Protein AF-A0A914Y6E2-F1 (afdb_monomer)

Organism: NCBI:txid310955

Sequence (137 aa):
MPICGSKFSDSCNKSNNSFYQHPQEIWYNNASLQMNDGDYKSCSPLDGEDPKCSDSFSESEFLLNFGTDRGVDTHMTYYNQKLDDYGISGCGQIPCEDVDTDCASKIKECKNSLYKPVMCKYCRKSCNLCTDRSCYN

Radius of gyration: 22.02 Å; Cα contacts (8 Å, |Δi|>4): 144; chains: 1; bounding box: 50×34×54 Å

Secondary structure (DSSP, 8-state):
---------S-S---TT-----S--EEE--SSS---TTSEEEPPTTTS--TTTGGGS-HHHHHHHHSSHHHHHHHHEETTEEHHHHHHHHTT---S-B-STTTTTTGGGGG-TTTHHHHHHHBTTTTT-TT-GGGG-

Mean predicted aligned error: 14.63 Å

Structure (mmCIF, N/CA/C/O backbone):
data_AF-A0A914Y6E2-F1
#
_entry.id   AF-A0A914Y6E2-F1
#
loop_
_atom_site.group_PDB
_atom_site.id
_atom_site.type_symbol
_atom_site.label_atom_id
_atom_site.label_alt_id
_atom_site.label_comp_id
_atom_site.label_asym_id
_atom_site.label_entity_id
_atom_site.label_seq_id
_atom_site.pdbx_PDB_ins_code
_atom_site.Cartn_x
_atom_site.Cartn_y
_atom_site.Cartn_z
_atom_site.occupancy
_atom_site.B_iso_or_equiv
_atom_site.auth_seq_id
_atom_site.auth_comp_id
_atom_site.auth_asym_id
_atom_site.auth_atom_id
_atom_site.pdbx_PDB_model_num
ATOM 1 N N . MET A 1 1 ? 11.798 -22.786 2.253 1.00 27.69 1 MET A N 1
ATOM 2 C CA . MET A 1 1 ? 12.066 -21.380 1.882 1.00 27.69 1 MET A CA 1
ATOM 3 C C . MET A 1 1 ? 13.254 -21.375 0.938 1.00 27.69 1 MET A C 1
ATOM 5 O O . MET A 1 1 ? 14.219 -22.066 1.258 1.00 27.69 1 MET A O 1
ATOM 9 N N . PRO A 1 2 ? 13.197 -20.696 -0.219 1.00 29.52 2 PRO A N 1
ATOM 10 C CA . PRO A 1 2 ? 14.383 -20.515 -1.043 1.00 29.52 2 PRO A CA 1
ATOM 11 C C . PRO A 1 2 ? 15.434 -19.771 -0.218 1.00 29.52 2 PRO A C 1
ATOM 13 O O . PRO A 1 2 ? 15.111 -18.818 0.490 1.00 29.52 2 PRO A O 1
ATOM 16 N N . ILE A 1 3 ? 16.675 -20.242 -0.262 1.00 29.95 3 ILE A N 1
ATOM 17 C CA . ILE A 1 3 ? 17.796 -19.575 0.392 1.00 29.95 3 ILE A CA 1
ATOM 18 C C . ILE A 1 3 ? 18.057 -18.295 -0.406 1.00 29.95 3 ILE A C 1
ATOM 20 O O . ILE A 1 3 ? 18.583 -18.363 -1.516 1.00 29.95 3 ILE A O 1
ATOM 24 N N . CYS A 1 4 ? 17.686 -17.137 0.144 1.00 38.44 4 CYS A N 1
ATOM 25 C CA . CYS A 1 4 ? 18.143 -15.837 -0.344 1.00 38.44 4 CYS A CA 1
ATOM 26 C C . CYS A 1 4 ? 19.635 -15.697 -0.018 1.00 38.44 4 CYS A C 1
ATOM 28 O O . CYS A 1 4 ? 20.024 -15.035 0.938 1.00 38.44 4 CYS A O 1
ATOM 30 N N . GLY A 1 5 ? 20.482 -16.386 -0.777 1.00 38.28 5 GLY A N 1
ATOM 31 C CA . GLY A 1 5 ? 21.890 -16.044 -0.843 1.00 38.28 5 GLY A CA 1
ATOM 32 C C . GLY A 1 5 ? 22.006 -14.853 -1.774 1.00 38.28 5 GLY A C 1
ATOM 33 O O . GLY A 1 5 ? 21.755 -15.007 -2.968 1.00 38.28 5 GLY A O 1
ATOM 34 N N . SER A 1 6 ? 22.387 -13.686 -1.258 1.00 43.72 6 SER A N 1
ATOM 35 C CA . SER A 1 6 ? 22.984 -12.658 -2.101 1.00 43.72 6 SER A CA 1
ATOM 36 C C . SER A 1 6 ? 24.218 -13.294 -2.731 1.00 43.72 6 SER A C 1
ATOM 38 O O . SER A 1 6 ? 25.270 -13.437 -2.106 1.00 43.72 6 SER A O 1
ATOM 40 N N . LYS A 1 7 ? 24.081 -13.793 -3.959 1.00 43.72 7 LYS A N 1
ATOM 41 C CA . LYS A 1 7 ? 25.244 -14.204 -4.726 1.00 43.72 7 LYS A CA 1
ATOM 42 C C . LYS A 1 7 ? 25.969 -12.915 -5.080 1.00 43.72 7 LYS A C 1
ATOM 44 O O . LYS A 1 7 ? 25.700 -12.303 -6.101 1.00 43.72 7 LYS A O 1
ATOM 49 N N . PHE A 1 8 ? 26.885 -12.514 -4.202 1.00 45.91 8 PHE A N 1
ATOM 50 C CA . PHE A 1 8 ? 27.907 -11.486 -4.401 1.00 45.91 8 PHE A CA 1
ATOM 51 C C . PHE A 1 8 ? 28.887 -11.865 -5.533 1.00 45.91 8 PHE A C 1
ATOM 53 O O . PHE A 1 8 ? 30.066 -11.541 -5.474 1.00 45.91 8 PHE A O 1
ATOM 60 N N . SER A 1 9 ? 28.448 -12.600 -6.556 1.00 47.59 9 SER A N 1
ATOM 61 C CA . SER A 1 9 ? 29.235 -12.830 -7.757 1.00 47.59 9 SER A CA 1
ATOM 62 C C . SER A 1 9 ? 29.018 -11.640 -8.681 1.00 47.59 9 SER A C 1
ATOM 64 O O . SER A 1 9 ? 28.163 -11.722 -9.546 1.00 47.59 9 SER A O 1
ATOM 66 N N . ASP A 1 10 ? 29.705 -10.533 -8.389 1.00 52.09 10 ASP A N 1
ATOM 67 C CA . ASP A 1 10 ? 30.257 -9.473 -9.261 1.00 52.09 10 ASP A CA 1
ATOM 68 C C . ASP A 1 10 ? 29.667 -9.167 -10.663 1.00 52.09 10 ASP A C 1
ATOM 70 O O . ASP A 1 10 ? 30.344 -8.548 -11.478 1.00 52.09 10 ASP A O 1
ATOM 74 N N . SER A 1 11 ? 28.423 -9.524 -10.976 1.00 52.19 11 SER A N 1
ATOM 75 C CA . SER A 1 11 ? 27.788 -9.231 -12.266 1.00 52.19 11 SER A CA 1
ATOM 76 C C . SER A 1 11 ? 27.056 -7.888 -12.286 1.00 52.19 11 SER A C 1
ATOM 78 O O . SER A 1 11 ? 26.691 -7.426 -13.357 1.00 52.19 11 SER A O 1
ATOM 80 N N . CYS A 1 12 ? 26.892 -7.217 -11.141 1.00 52.97 12 CYS A N 1
ATOM 81 C CA . CYS A 1 12 ? 26.363 -5.851 -11.093 1.00 52.97 12 CYS A CA 1
ATOM 82 C C . CYS A 1 12 ? 27.395 -4.862 -11.652 1.00 52.97 12 CYS A C 1
ATOM 84 O O . CYS A 1 12 ? 28.520 -4.772 -11.145 1.00 52.97 12 CYS A O 1
ATOM 86 N N . ASN A 1 13 ? 27.015 -4.095 -12.672 1.00 55.88 13 ASN A N 1
ATOM 87 C CA . ASN A 1 13 ? 27.873 -3.098 -13.300 1.00 55.88 13 ASN A CA 1
ATOM 88 C C . ASN A 1 13 ? 27.932 -1.845 -12.415 1.00 55.88 13 ASN A C 1
ATOM 90 O O . ASN A 1 13 ? 27.116 -0.934 -12.508 1.00 55.88 13 ASN A O 1
ATOM 94 N N . LYS A 1 14 ? 28.889 -1.833 -11.484 1.00 56.09 14 LYS A N 1
ATOM 95 C CA . LYS A 1 14 ? 29.086 -0.751 -10.511 1.00 56.09 14 LYS A CA 1
ATOM 96 C C . LYS A 1 14 ? 29.670 0.482 -11.211 1.00 56.09 14 LYS A C 1
ATOM 98 O O . LYS A 1 14 ? 30.877 0.715 -11.149 1.00 56.09 14 LYS A O 1
ATOM 103 N N . SER A 1 15 ? 28.849 1.292 -11.874 1.00 54.03 15 SER A N 1
ATOM 104 C CA . SER A 1 15 ? 29.296 2.615 -12.316 1.00 54.03 15 SER A CA 1
ATOM 105 C C . SER A 1 15 ? 29.527 3.517 -11.094 1.00 54.03 15 SER A C 1
ATOM 107 O O . SER A 1 15 ? 28.631 3.684 -10.270 1.00 54.03 15 SER A O 1
ATOM 109 N N . ASN A 1 16 ? 30.750 4.047 -10.971 1.00 53.88 16 ASN A N 1
ATOM 110 C CA . ASN A 1 16 ? 31.254 5.008 -9.977 1.00 53.88 16 ASN A CA 1
ATOM 111 C C . ASN A 1 16 ? 30.250 5.508 -8.914 1.00 53.88 16 ASN A C 1
ATOM 113 O O . ASN A 1 16 ? 29.577 6.514 -9.115 1.00 53.88 16 ASN A O 1
ATOM 117 N N . ASN A 1 17 ? 30.269 4.881 -7.733 1.00 56.78 17 ASN A N 1
ATOM 118 C CA . ASN A 1 17 ? 29.643 5.373 -6.496 1.00 56.78 17 ASN A CA 1
ATOM 119 C C . ASN A 1 17 ? 28.108 5.545 -6.483 1.00 56.78 17 ASN A C 1
ATOM 121 O O . ASN A 1 17 ? 27.588 6.130 -5.532 1.00 56.78 17 ASN A O 1
ATOM 125 N N . SER A 1 18 ? 27.379 5.012 -7.462 1.00 57.47 18 SER A N 1
ATOM 126 C CA . SER A 1 18 ? 25.909 5.006 -7.447 1.00 57.47 18 SER A CA 1
ATOM 127 C C . SER A 1 18 ? 25.338 3.798 -6.694 1.00 57.47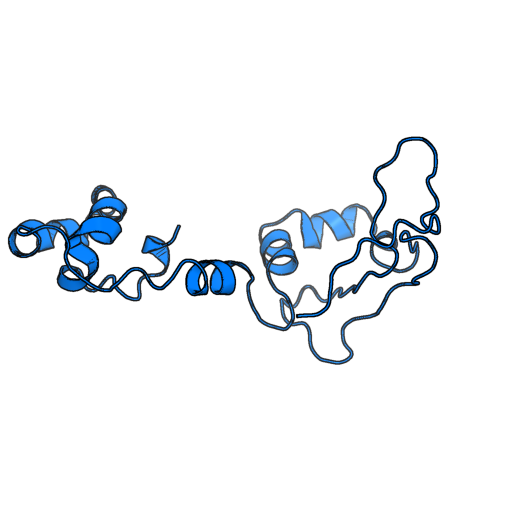 18 SER A C 1
ATOM 129 O O . SER A 1 18 ? 26.003 2.769 -6.548 1.00 57.47 18 SER A O 1
ATOM 131 N N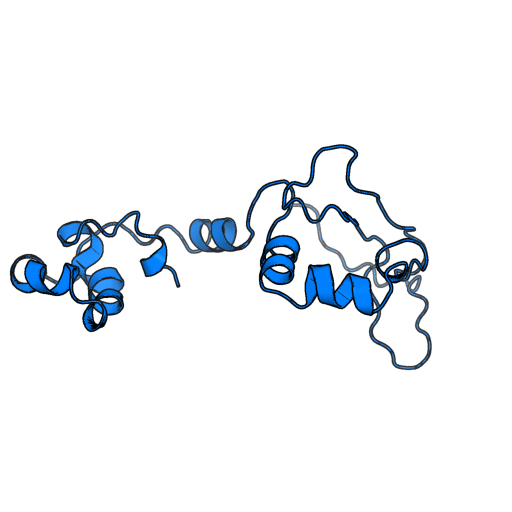 . PHE A 1 19 ? 24.099 3.928 -6.208 1.00 63.75 19 PHE A N 1
ATOM 132 C CA . PHE A 1 19 ? 23.294 2.787 -5.759 1.00 63.75 19 PHE A CA 1
ATOM 133 C C . PHE A 1 19 ? 23.053 1.838 -6.942 1.00 63.75 19 PHE A C 1
ATOM 135 O O . PHE A 1 19 ? 22.977 2.298 -8.076 1.00 63.75 19 PHE A O 1
ATOM 142 N N . TYR A 1 20 ? 22.969 0.537 -6.671 1.00 63.16 20 TYR A N 1
ATOM 143 C CA . TYR A 1 20 ? 22.799 -0.510 -7.682 1.00 63.16 20 TYR A CA 1
ATOM 144 C C . TYR A 1 20 ? 21.656 -1.436 -7.284 1.00 63.16 20 TYR A C 1
ATOM 146 O O . TYR A 1 20 ? 21.546 -1.814 -6.111 1.00 63.16 20 TYR A O 1
ATOM 154 N N . GLN A 1 21 ? 20.836 -1.811 -8.261 1.00 65.00 21 GLN A N 1
ATOM 155 C CA . GLN A 1 21 ? 19.737 -2.750 -8.067 1.00 65.00 21 GLN A CA 1
ATOM 156 C C . GLN A 1 21 ? 20.186 -4.216 -8.186 1.00 65.00 21 GLN A C 1
ATOM 158 O O . GLN A 1 21 ? 21.295 -4.548 -8.620 1.00 65.00 21 GLN A O 1
ATOM 163 N N . HIS A 1 22 ? 19.327 -5.131 -7.732 1.00 66.44 22 HIS A N 1
ATOM 164 C CA . HIS A 1 22 ? 19.565 -6.568 -7.869 1.00 66.44 22 HIS A CA 1
ATOM 165 C C . HIS A 1 22 ? 19.497 -6.983 -9.355 1.00 66.44 22 HIS A C 1
ATOM 167 O O . HIS A 1 22 ? 18.620 -6.493 -10.057 1.00 66.44 22 HIS A O 1
ATOM 173 N N . PRO A 1 23 ? 20.331 -7.936 -9.838 1.00 66.06 23 PRO A N 1
ATOM 174 C CA . PRO A 1 23 ? 20.411 -8.282 -11.260 1.00 66.06 23 PRO A CA 1
ATOM 175 C C . PRO A 1 23 ? 19.073 -8.625 -11.908 1.00 66.06 23 PRO A C 1
ATOM 177 O O . PRO A 1 23 ? 18.844 -8.278 -13.054 1.00 66.06 23 PRO A O 1
ATOM 180 N N . GLN A 1 24 ? 18.189 -9.307 -11.175 1.00 72.50 24 GLN A N 1
ATOM 181 C CA . GLN A 1 24 ? 16.848 -9.638 -11.648 1.00 72.50 24 GLN A CA 1
ATOM 182 C C . GLN A 1 24 ? 15.803 -8.735 -11.000 1.00 72.50 24 GLN A C 1
ATOM 184 O O . GLN A 1 24 ? 15.559 -8.852 -9.795 1.00 72.50 24 GLN A O 1
ATOM 189 N N . GLU A 1 25 ? 15.123 -7.957 -11.836 1.00 73.75 25 GLU A N 1
ATOM 190 C CA . GLU A 1 25 ? 13.927 -7.196 -11.485 1.00 73.75 25 GLU A CA 1
ATOM 191 C C . GLU A 1 25 ? 12.680 -7.782 -12.164 1.00 73.75 25 GLU A C 1
ATOM 193 O O . GLU A 1 25 ? 12.746 -8.322 -13.276 1.00 73.75 25 GLU A O 1
ATOM 198 N N . ILE A 1 26 ? 11.539 -7.680 -11.480 1.00 77.50 26 ILE A N 1
ATOM 199 C CA . ILE A 1 26 ? 10.212 -7.892 -12.063 1.00 77.50 26 ILE A CA 1
ATOM 200 C C . ILE A 1 26 ? 9.550 -6.527 -12.136 1.00 77.50 26 ILE A C 1
ATOM 202 O O . ILE A 1 26 ? 9.310 -5.896 -11.108 1.00 77.50 26 ILE A O 1
ATOM 206 N N . TRP A 1 27 ? 9.246 -6.089 -13.349 1.00 76.19 27 TRP A N 1
ATOM 207 C CA . TRP A 1 27 ? 8.649 -4.792 -13.594 1.00 76.19 27 TRP A CA 1
ATOM 208 C C . TRP A 1 27 ? 7.229 -4.937 -14.109 1.00 76.19 27 TRP A C 1
ATOM 210 O O . TRP A 1 27 ? 6.951 -5.725 -15.012 1.00 76.19 27 TRP A O 1
ATOM 220 N N . TYR A 1 28 ? 6.334 -4.122 -13.576 1.00 73.12 28 TYR A N 1
ATOM 221 C CA . TYR A 1 28 ? 4.962 -4.021 -14.035 1.00 73.12 28 TYR A CA 1
ATOM 222 C C . TYR A 1 28 ? 4.594 -2.541 -14.067 1.00 73.12 28 TYR A C 1
ATOM 224 O O . TYR A 1 28 ? 4.801 -1.809 -13.104 1.00 73.12 28 TYR A O 1
ATOM 232 N N . ASN A 1 29 ? 4.088 -2.079 -15.205 1.00 64.81 29 ASN A N 1
ATOM 233 C CA . ASN A 1 29 ? 3.687 -0.691 -15.397 1.00 64.81 29 ASN A CA 1
ATOM 234 C C . ASN A 1 29 ? 2.256 -0.595 -15.891 1.00 64.81 29 ASN A C 1
ATOM 236 O O . ASN A 1 29 ? 1.959 0.004 -16.924 1.00 64.81 29 ASN A O 1
ATOM 240 N N . ASN A 1 30 ? 1.350 -1.140 -15.103 1.00 60.00 30 ASN A N 1
ATOM 241 C CA . ASN A 1 30 ? -0.028 -0.752 -15.233 1.00 60.00 30 ASN A CA 1
ATOM 242 C C . ASN A 1 30 ? -0.392 -0.040 -13.942 1.00 60.00 30 ASN A C 1
ATOM 244 O O . ASN A 1 30 ? -0.349 -0.625 -12.870 1.00 60.00 30 ASN A O 1
ATOM 248 N N . ALA A 1 31 ? -0.715 1.248 -14.025 1.00 56.81 31 ALA A N 1
ATOM 249 C CA . ALA A 1 31 ? -1.191 2.002 -12.872 1.00 56.81 31 ALA A CA 1
ATOM 250 C C . ALA A 1 31 ? -2.537 1.444 -12.346 1.00 56.81 31 ALA A C 1
ATOM 252 O O . ALA A 1 31 ? -3.101 1.958 -11.375 1.00 56.81 31 ALA A O 1
ATOM 253 N N . SER A 1 32 ? -3.112 0.428 -13.003 1.00 56.53 32 SER A N 1
ATOM 254 C CA . SER A 1 32 ? -4.022 -0.509 -12.361 1.00 56.53 32 SER A CA 1
ATOM 255 C C . SER A 1 32 ? -3.252 -1.263 -11.283 1.00 56.53 32 SER A C 1
ATOM 257 O O . SER A 1 32 ? -2.344 -2.021 -11.592 1.00 56.53 32 SER A O 1
ATOM 259 N N . LEU A 1 33 ? -3.643 -1.106 -10.025 1.00 60.69 33 LEU A N 1
ATOM 260 C CA . LEU A 1 33 ? -3.086 -1.777 -8.839 1.00 60.69 33 LEU A CA 1
ATOM 261 C C . LEU A 1 33 ? -3.165 -3.328 -8.875 1.00 60.69 33 LEU A C 1
ATOM 263 O O . LEU A 1 33 ? -3.120 -3.984 -7.840 1.00 60.69 33 LEU A O 1
ATOM 267 N N . GLN A 1 34 ? -3.358 -3.914 -10.054 1.00 61.97 34 GLN A N 1
ATOM 268 C CA . GLN A 1 34 ? -3.525 -5.321 -10.338 1.00 61.97 34 GLN A CA 1
ATOM 269 C C . GLN A 1 34 ? -2.409 -5.792 -11.271 1.00 61.97 34 GLN A C 1
ATOM 271 O O . GLN A 1 34 ? -2.322 -5.368 -12.422 1.00 61.97 34 GLN A O 1
ATOM 276 N N . MET A 1 35 ? -1.561 -6.682 -10.758 1.00 65.88 35 MET A N 1
ATOM 277 C CA . MET A 1 35 ? -0.581 -7.423 -11.550 1.00 65.88 35 MET A CA 1
ATOM 278 C C . MET A 1 35 ? -1.252 -8.704 -12.046 1.00 65.88 35 MET A C 1
ATOM 280 O O . MET A 1 35 ? -1.329 -9.682 -11.297 1.00 65.88 35 MET A O 1
ATOM 284 N N . ASN A 1 36 ? -1.781 -8.701 -13.270 1.00 67.69 36 ASN A N 1
ATOM 285 C CA . ASN A 1 36 ? -2.269 -9.936 -13.885 1.00 67.69 36 ASN A CA 1
ATOM 286 C C . ASN A 1 36 ? -1.105 -10.724 -14.494 1.00 67.69 36 ASN A C 1
ATOM 288 O O . ASN A 1 36 ? -0.060 -10.166 -14.837 1.00 67.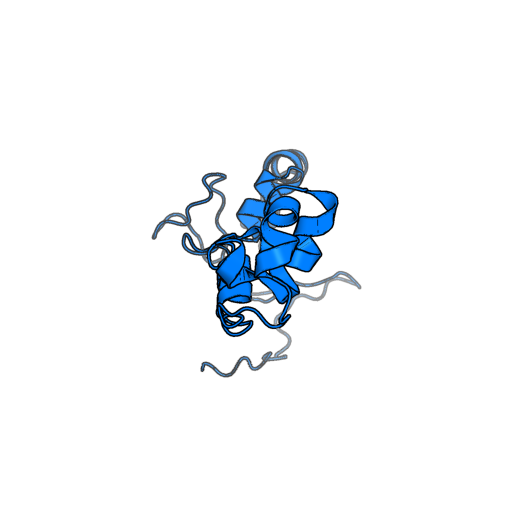69 36 ASN A O 1
ATOM 292 N N . ASP A 1 37 ? -1.297 -12.034 -14.638 1.00 60.38 37 ASP A N 1
ATOM 293 C CA . ASP A 1 37 ? -0.346 -12.881 -15.352 1.00 60.38 37 ASP A CA 1
ATOM 294 C C . ASP A 1 37 ? -0.218 -12.411 -16.811 1.00 60.38 37 ASP A C 1
ATOM 296 O O . ASP A 1 37 ? -1.222 -12.244 -17.504 1.00 60.38 37 ASP A O 1
ATOM 300 N N . GLY A 1 38 ? 1.013 -12.142 -17.252 1.00 66.81 38 GLY A N 1
ATOM 301 C CA . GLY A 1 38 ? 1.313 -11.564 -18.567 1.00 66.81 38 GLY A CA 1
ATOM 302 C C . GLY A 1 38 ? 1.403 -10.030 -18.635 1.00 66.81 38 GLY A C 1
ATOM 303 O O . GLY A 1 38 ? 1.932 -9.524 -19.622 1.00 66.81 38 GLY A O 1
ATOM 304 N N . ASP A 1 39 ? 0.977 -9.295 -17.598 1.00 74.19 39 ASP A N 1
ATOM 305 C CA . ASP A 1 39 ? 1.081 -7.819 -17.540 1.00 74.19 39 ASP A CA 1
ATOM 306 C C . ASP A 1 39 ? 2.413 -7.328 -16.934 1.00 74.19 39 ASP A C 1
ATOM 308 O O . ASP A 1 39 ? 2.705 -6.129 -16.919 1.00 74.19 39 ASP A O 1
ATOM 312 N N . TYR A 1 40 ? 3.232 -8.246 -16.420 1.00 75.81 40 TYR A N 1
ATOM 313 C CA . TYR A 1 40 ? 4.565 -7.959 -15.898 1.00 75.81 40 TYR A CA 1
ATOM 314 C C . TYR A 1 40 ? 5.646 -8.500 -16.838 1.00 75.81 40 TYR A C 1
ATOM 316 O O . TYR A 1 40 ? 5.468 -9.510 -17.520 1.00 75.81 40 TYR A O 1
ATOM 324 N N . LYS A 1 41 ? 6.803 -7.841 -16.847 1.00 78.75 41 LYS A N 1
ATOM 325 C CA . LYS A 1 41 ? 7.999 -8.285 -17.564 1.00 78.75 41 LYS A CA 1
ATOM 326 C C . LYS A 1 41 ? 9.134 -8.546 -16.586 1.00 78.75 41 LYS A C 1
ATOM 328 O O . LYS A 1 41 ? 9.363 -7.778 -15.654 1.00 78.75 41 LYS A O 1
ATOM 333 N N . SER A 1 42 ? 9.872 -9.620 -16.827 1.00 78.62 42 SER A N 1
ATOM 334 C CA . SER A 1 42 ? 11.176 -9.818 -16.200 1.00 78.62 42 SER A CA 1
ATOM 335 C C . SER A 1 42 ? 12.195 -8.955 -16.937 1.00 78.62 42 SER A C 1
ATOM 337 O O . SER A 1 42 ? 12.347 -9.100 -18.152 1.00 78.62 42 SER A O 1
ATOM 339 N N . CYS A 1 43 ? 12.866 -8.051 -16.225 1.00 79.06 43 CYS A N 1
ATOM 340 C CA . CYS A 1 43 ? 13.939 -7.242 -16.802 1.00 79.06 43 CYS A CA 1
ATOM 341 C C . CYS A 1 43 ? 15.179 -8.108 -17.083 1.00 79.06 43 CYS A C 1
ATOM 343 O O . CYS A 1 43 ? 15.288 -9.241 -16.593 1.00 79.06 43 CYS A O 1
ATOM 345 N N . SER A 1 44 ? 16.112 -7.578 -17.876 1.00 77.31 44 SER A N 1
ATOM 346 C CA . SER A 1 44 ? 17.396 -8.227 -18.155 1.00 77.31 44 SER A CA 1
ATOM 347 C C . SER A 1 44 ? 18.139 -8.595 -16.859 1.00 77.31 44 SER A C 1
ATOM 349 O O . SER A 1 44 ? 18.354 -7.716 -16.032 1.00 77.31 44 SER A O 1
ATOM 351 N N . PRO A 1 45 ? 18.593 -9.853 -16.684 1.00 73.50 45 PRO A N 1
ATOM 352 C CA . PRO A 1 45 ? 19.267 -10.304 -15.466 1.00 73.50 45 PRO A CA 1
ATOM 353 C C . PRO A 1 45 ? 20.759 -9.925 -15.393 1.00 73.50 45 PRO A C 1
ATOM 355 O O . PRO A 1 45 ? 21.473 -10.445 -14.536 1.00 73.50 45 PRO A O 1
ATOM 358 N N . LEU A 1 46 ? 21.274 -9.159 -16.363 1.00 68.44 46 LEU A N 1
ATOM 359 C CA . LEU A 1 46 ? 22.715 -9.071 -16.622 1.00 68.44 46 LEU A CA 1
ATOM 360 C C . LEU A 1 46 ? 23.464 -8.288 -15.545 1.00 68.44 46 LEU A C 1
ATOM 362 O O . LEU A 1 46 ? 24.419 -8.819 -14.981 1.00 68.44 46 LEU A O 1
ATOM 366 N N . ASP A 1 47 ? 23.035 -7.063 -15.260 1.00 67.94 47 ASP A N 1
ATOM 367 C CA . ASP A 1 47 ? 23.761 -6.141 -14.385 1.00 67.94 47 ASP A CA 1
ATOM 368 C C . ASP A 1 47 ? 22.892 -5.367 -13.388 1.00 67.94 47 ASP A C 1
ATOM 370 O O . ASP A 1 47 ? 23.444 -4.637 -12.564 1.00 67.94 47 ASP A O 1
ATOM 374 N N . GLY A 1 48 ? 21.577 -5.601 -13.387 1.00 65.75 4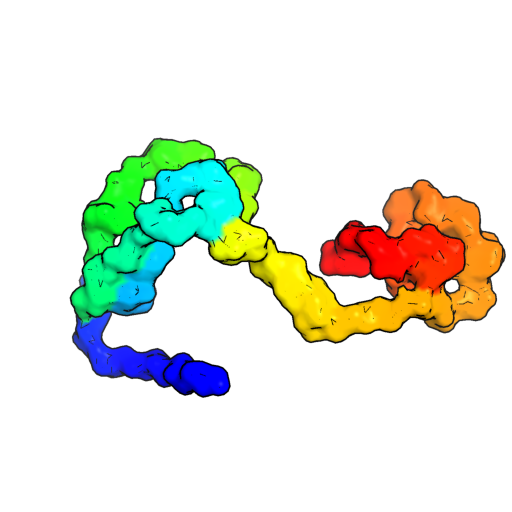8 GLY A N 1
ATOM 375 C CA . GLY A 1 48 ? 20.622 -4.985 -12.459 1.00 65.75 48 GLY A CA 1
ATOM 376 C C . GLY A 1 48 ? 20.077 -3.641 -12.920 1.00 65.75 48 GLY A C 1
ATOM 377 O O . GLY A 1 48 ? 19.094 -3.188 -12.361 1.00 65.75 48 GLY A O 1
ATOM 378 N N . GLU A 1 49 ? 20.642 -3.052 -13.971 1.00 69.94 49 GLU A N 1
ATOM 379 C CA . GLU A 1 49 ? 20.194 -1.777 -14.527 1.00 69.94 49 GLU A CA 1
ATOM 380 C C . GLU A 1 49 ? 19.742 -2.026 -15.975 1.00 69.94 49 GLU A C 1
ATOM 382 O O . GLU A 1 49 ? 20.555 -2.269 -16.868 1.00 69.94 49 GLU A O 1
ATOM 387 N N . ASP A 1 50 ? 18.429 -2.026 -16.220 1.00 71.25 50 ASP A N 1
ATOM 388 C CA . ASP A 1 50 ? 17.859 -2.244 -17.554 1.00 71.25 50 ASP A CA 1
ATOM 389 C C . ASP A 1 50 ? 17.187 -0.955 -18.064 1.00 71.25 50 ASP A C 1
ATOM 391 O O . ASP A 1 50 ? 16.033 -0.682 -17.708 1.00 71.25 50 ASP A O 1
ATOM 395 N N . PRO A 1 51 ? 17.836 -0.214 -18.992 1.00 71.12 51 PRO A N 1
ATOM 396 C CA . PRO A 1 51 ? 17.310 1.021 -19.583 1.00 71.12 51 PRO A CA 1
ATOM 397 C C . PRO A 1 51 ? 15.943 0.875 -20.265 1.00 71.12 51 PRO A C 1
ATOM 399 O O . PRO A 1 51 ? 15.291 1.863 -20.594 1.00 71.12 51 PRO A O 1
ATOM 402 N N . LYS A 1 52 ? 15.513 -0.358 -20.560 1.00 75.25 52 LYS A N 1
ATOM 403 C CA . LYS A 1 52 ? 14.223 -0.664 -21.192 1.00 75.25 52 LYS A CA 1
ATOM 404 C C . LYS A 1 52 ? 13.172 -1.117 -20.181 1.00 75.25 52 LYS A C 1
ATOM 406 O O . LYS A 1 52 ? 12.078 -1.523 -20.591 1.00 75.25 52 LYS A O 1
ATOM 411 N N . CYS A 1 53 ? 13.483 -1.092 -18.890 1.00 77.25 53 CYS A N 1
ATOM 412 C CA . CYS A 1 53 ? 12.621 -1.559 -17.816 1.00 77.25 53 CYS A CA 1
ATOM 413 C C . CYS A 1 53 ? 12.138 -0.401 -16.932 1.00 77.25 53 CYS A C 1
ATOM 415 O O . CYS A 1 53 ? 11.455 0.484 -17.451 1.00 77.25 53 CYS A O 1
ATOM 417 N N . SER A 1 54 ? 12.448 -0.406 -15.640 1.00 72.50 54 SER A N 1
ATOM 418 C CA . SER A 1 54 ? 12.172 0.674 -14.685 1.00 72.50 54 SER A CA 1
ATOM 419 C C . SER A 1 54 ? 12.723 2.027 -15.159 1.00 72.50 54 SER A C 1
ATOM 421 O O . SER A 1 54 ? 12.017 3.032 -15.101 1.00 72.50 54 SER A O 1
ATOM 423 N N . ASP A 1 55 ? 13.910 2.027 -15.764 1.00 71.62 55 ASP A N 1
ATOM 424 C CA . ASP A 1 55 ? 14.603 3.219 -16.280 1.00 71.62 55 ASP A CA 1
ATOM 425 C C . ASP A 1 55 ? 14.027 3.791 -17.582 1.00 71.62 55 ASP A C 1
ATOM 427 O O . ASP A 1 55 ? 14.407 4.876 -18.021 1.00 71.62 55 ASP A O 1
ATOM 431 N N . SER A 1 56 ? 13.108 3.071 -18.231 1.00 73.62 56 SER A N 1
ATOM 432 C CA . SER A 1 56 ? 12.480 3.547 -19.472 1.00 73.62 56 SER A CA 1
ATOM 433 C C . SER A 1 56 ? 11.483 4.688 -19.250 1.00 73.62 56 SER A C 1
ATOM 435 O O . SER A 1 56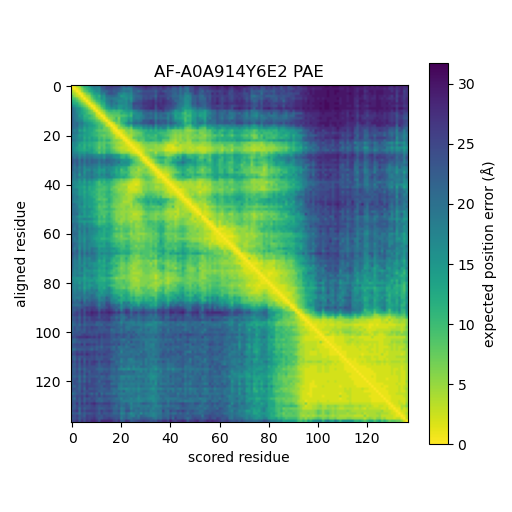 ? 11.004 5.279 -20.218 1.00 73.62 56 SER A O 1
ATOM 437 N N . PHE A 1 57 ? 11.176 4.993 -17.988 1.00 70.75 57 PHE A N 1
ATOM 438 C CA . PHE A 1 57 ? 10.220 6.013 -17.590 1.00 70.75 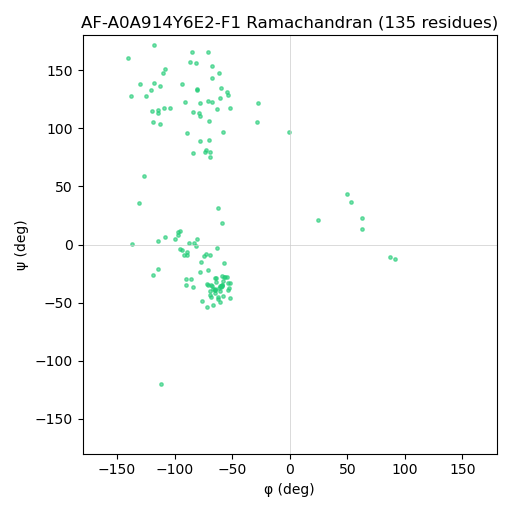57 PHE A CA 1
ATOM 439 C C . PHE A 1 57 ? 10.834 7.401 -17.649 1.00 70.75 57 PHE A C 1
ATOM 441 O O . PHE A 1 57 ? 11.912 7.653 -17.108 1.00 70.75 57 PHE A O 1
ATOM 448 N N . SER A 1 58 ? 10.105 8.343 -18.244 1.00 72.81 58 SER A N 1
ATOM 449 C CA . SER A 1 58 ? 10.460 9.744 -18.059 1.00 72.81 58 SER A CA 1
ATOM 450 C C . SER A 1 58 ? 10.213 10.157 -16.606 1.00 72.81 58 SER A C 1
ATOM 452 O O . SER A 1 58 ? 9.320 9.648 -15.927 1.00 72.81 58 SER A O 1
ATOM 454 N N . GLU A 1 59 ? 10.948 11.162 -16.138 1.00 72.88 59 GLU A N 1
ATOM 455 C CA . GLU A 1 59 ? 10.751 11.747 -14.806 1.00 72.88 59 GLU A CA 1
ATOM 456 C C . GLU A 1 59 ? 9.291 12.197 -14.577 1.00 72.88 59 GLU A C 1
ATOM 458 O O . GLU A 1 59 ? 8.744 12.064 -13.483 1.00 72.88 59 GLU A O 1
ATOM 463 N N . SER A 1 60 ? 8.609 12.652 -15.634 1.00 71.06 60 SER A N 1
ATOM 464 C CA . SER A 1 60 ? 7.191 13.020 -15.588 1.00 71.06 60 SER A CA 1
ATOM 465 C C . SER A 1 60 ? 6.252 11.823 -15.403 1.00 71.06 60 SER A C 1
ATOM 467 O O . SER A 1 60 ? 5.284 11.927 -14.650 1.00 71.06 60 SER A O 1
ATOM 469 N N . GLU A 1 61 ? 6.517 10.687 -16.051 1.00 74.00 61 GLU A N 1
ATOM 470 C CA . GLU A 1 61 ? 5.745 9.458 -15.845 1.00 74.00 61 GLU A CA 1
ATOM 471 C C . GLU A 1 61 ? 6.031 8.852 -14.471 1.00 74.00 61 GLU A C 1
ATOM 473 O O . GLU A 1 61 ? 5.115 8.328 -13.832 1.00 74.00 61 GLU A O 1
ATOM 478 N N . PHE A 1 62 ? 7.269 8.974 -13.985 1.00 72.25 62 PHE A N 1
ATOM 479 C CA . PHE A 1 62 ? 7.616 8.595 -12.625 1.00 72.25 62 PHE A CA 1
ATOM 480 C C . PHE A 1 62 ? 6.815 9.414 -11.610 1.00 72.25 62 PHE A C 1
ATOM 482 O O . PHE A 1 62 ? 6.157 8.846 -10.749 1.00 72.25 62 PHE A O 1
ATOM 489 N N . LEU A 1 63 ? 6.775 10.741 -11.733 1.00 69.88 63 LEU A N 1
ATOM 490 C CA . LEU A 1 63 ? 6.022 11.585 -10.800 1.00 69.88 63 LEU A CA 1
ATOM 491 C C . LEU A 1 63 ? 4.506 11.348 -10.861 1.00 69.88 63 LEU A C 1
ATOM 493 O O . LEU A 1 63 ? 3.851 11.333 -9.821 1.00 69.88 63 LEU A O 1
ATOM 497 N N . LEU A 1 64 ? 3.938 11.122 -12.049 1.00 70.06 64 LEU A N 1
ATOM 498 C CA . LEU A 1 64 ? 2.507 10.829 -12.200 1.00 70.06 64 LEU A CA 1
ATOM 499 C C . LEU A 1 64 ? 2.113 9.499 -11.550 1.00 70.06 64 LEU A C 1
ATO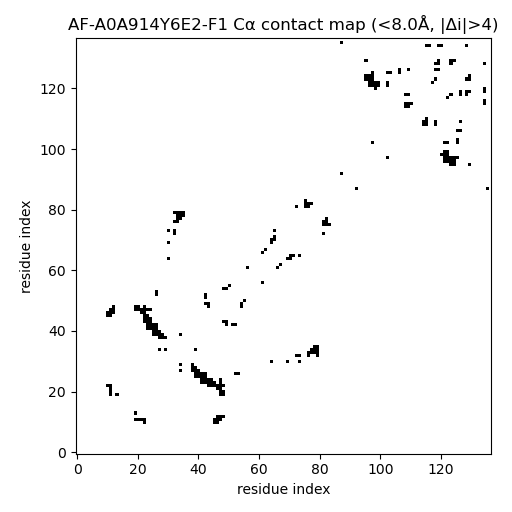M 501 O O . LEU A 1 64 ? 1.066 9.416 -10.903 1.00 70.06 64 LEU A O 1
ATOM 505 N N . ASN A 1 65 ? 2.939 8.468 -11.723 1.00 66.12 65 ASN A N 1
ATOM 506 C CA . ASN A 1 65 ? 2.621 7.125 -11.248 1.00 66.12 65 ASN A CA 1
ATOM 507 C C . ASN A 1 65 ? 3.108 6.870 -9.821 1.00 66.12 65 ASN A C 1
ATOM 509 O O . ASN A 1 65 ? 2.405 6.194 -9.082 1.00 66.12 65 ASN A O 1
ATOM 513 N N . PHE A 1 66 ? 4.252 7.436 -9.425 1.00 68.06 66 PHE A N 1
ATOM 514 C CA . PHE A 1 66 ? 4.944 7.175 -8.157 1.00 68.06 66 PHE A CA 1
ATOM 515 C C . PHE A 1 66 ? 5.00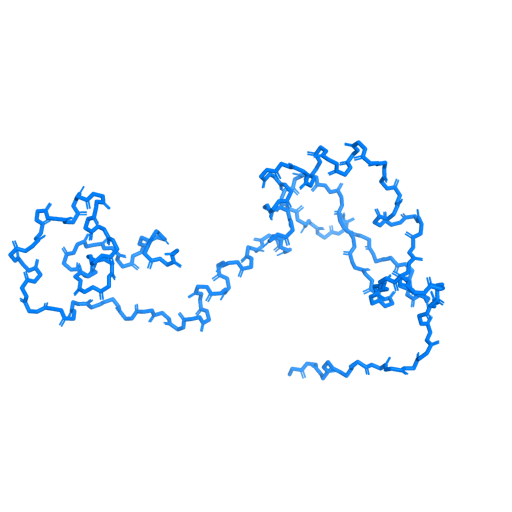4 8.370 -7.193 1.00 68.06 66 PHE A C 1
ATOM 517 O O . PHE A 1 66 ? 5.169 8.171 -5.994 1.00 68.06 66 PHE A O 1
ATOM 524 N N . GLY A 1 67 ? 4.840 9.603 -7.679 1.00 65.06 67 GLY A N 1
ATOM 525 C CA . GLY A 1 67 ? 4.883 10.826 -6.861 1.00 65.06 67 GLY A CA 1
ATOM 526 C C . GLY A 1 67 ? 3.567 11.182 -6.156 1.00 65.06 67 GLY A C 1
ATOM 527 O O . GLY A 1 67 ? 3.490 12.207 -5.484 1.00 65.06 67 GLY A O 1
ATOM 528 N N . THR A 1 68 ? 2.527 10.361 -6.317 1.00 67.81 68 THR A N 1
ATOM 529 C CA . THR A 1 68 ? 1.217 10.509 -5.661 1.00 67.81 68 THR A CA 1
ATOM 530 C C . THR A 1 68 ? 0.931 9.305 -4.761 1.00 67.81 68 THR A C 1
ATOM 532 O O . THR A 1 68 ? 1.636 8.299 -4.838 1.00 67.81 68 THR A O 1
ATOM 535 N N . ASP A 1 69 ? -0.135 9.350 -3.955 1.00 64.75 69 ASP A N 1
ATOM 536 C CA . ASP A 1 69 ? -0.558 8.218 -3.106 1.00 64.75 69 ASP A CA 1
ATOM 537 C C . ASP A 1 69 ? -0.762 6.915 -3.906 1.00 64.75 69 ASP A C 1
ATOM 539 O O . ASP A 1 69 ? -0.527 5.817 -3.401 1.00 64.75 69 ASP A O 1
ATOM 543 N N . ARG A 1 70 ? -1.107 7.031 -5.198 1.00 66.56 70 ARG A N 1
ATOM 544 C CA . ARG A 1 70 ? -1.211 5.894 -6.122 1.00 66.56 70 ARG A CA 1
ATOM 545 C C . ARG A 1 70 ? 0.118 5.151 -6.264 1.00 66.56 70 ARG A C 1
ATOM 547 O O . ARG A 1 70 ? 0.126 3.930 -6.353 1.00 66.56 70 ARG A O 1
ATOM 554 N N . GLY A 1 71 ? 1.233 5.869 -6.234 1.00 66.00 71 GLY A N 1
ATOM 555 C CA . GLY A 1 71 ? 2.583 5.321 -6.289 1.00 66.00 71 GLY A CA 1
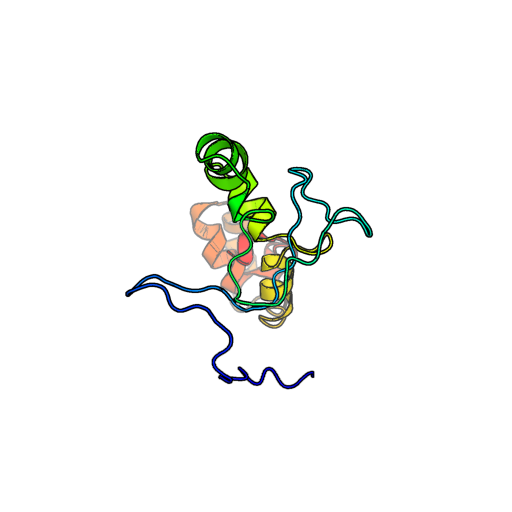ATOM 556 C C . GLY A 1 71 ? 2.930 4.424 -5.129 1.00 66.00 71 GLY A C 1
ATOM 557 O O . GLY A 1 71 ? 3.445 3.324 -5.320 1.00 66.00 71 GLY A O 1
ATOM 558 N N . VAL A 1 72 ? 2.581 4.890 -3.933 1.00 67.44 72 VAL A N 1
ATOM 559 C CA . VAL A 1 72 ? 2.728 4.130 -2.693 1.00 67.44 72 VAL A CA 1
ATOM 560 C C . VAL A 1 72 ? 1.872 2.872 -2.757 1.00 67.44 72 VAL A C 1
ATOM 562 O O . VAL A 1 72 ? 2.373 1.782 -2.494 1.00 67.44 72 VAL A O 1
ATOM 565 N N . ASP A 1 73 ? 0.612 2.995 -3.179 1.00 72.06 73 ASP A N 1
ATOM 566 C CA . ASP A 1 73 ? -0.276 1.843 -3.330 1.00 72.06 73 ASP A CA 1
ATOM 567 C C . ASP A 1 73 ? 0.265 0.827 -4.340 1.00 72.06 73 ASP A C 1
ATOM 569 O O . ASP A 1 73 ? 0.195 -0.375 -4.085 1.00 72.06 73 ASP A O 1
ATOM 573 N N . THR A 1 74 ? 0.833 1.289 -5.458 1.00 69.56 74 THR A N 1
ATOM 574 C CA . THR A 1 74 ? 1.424 0.388 -6.454 1.00 69.56 74 THR A CA 1
ATOM 575 C C . THR A 1 74 ? 2.654 -0.294 -5.853 1.00 69.56 74 THR A C 1
ATOM 577 O O . THR A 1 74 ? 2.683 -1.513 -5.764 1.00 69.56 74 THR A O 1
ATOM 580 N N . HIS A 1 75 ? 3.601 0.464 -5.289 1.00 71.19 75 HIS A N 1
ATOM 581 C CA . HIS A 1 75 ? 4.805 -0.081 -4.647 1.00 71.19 75 HIS A CA 1
ATOM 582 C C . HIS A 1 75 ? 4.508 -1.080 -3.520 1.00 71.19 75 HIS A C 1
ATOM 584 O O . HIS A 1 75 ? 5.317 -1.967 -3.265 1.00 71.19 75 HIS A O 1
ATOM 590 N N . MET A 1 76 ? 3.358 -0.955 -2.856 1.00 75.38 76 MET A N 1
ATOM 591 C CA . MET A 1 76 ? 2.948 -1.841 -1.770 1.00 75.38 76 MET A CA 1
ATOM 592 C C . MET A 1 76 ? 2.043 -2.994 -2.216 1.00 75.38 76 MET A C 1
ATOM 594 O O . MET A 1 76 ? 1.723 -3.841 -1.384 1.00 75.38 76 MET A O 1
ATOM 598 N N . THR A 1 77 ? 1.644 -3.072 -3.490 1.00 75.50 77 THR A N 1
ATOM 599 C CA . THR A 1 77 ? 0.741 -4.114 -4.001 1.00 75.50 77 THR A CA 1
ATOM 600 C C . THR A 1 77 ? 1.451 -5.013 -5.008 1.00 75.50 77 THR A C 1
ATOM 602 O O . THR A 1 77 ? 1.743 -4.598 -6.123 1.00 75.50 77 THR A O 1
ATOM 605 N N . TYR A 1 78 ? 1.660 -6.282 -4.656 1.00 74.12 78 TYR A N 1
ATOM 606 C CA . TYR A 1 78 ? 2.242 -7.290 -5.548 1.00 74.12 78 TYR A CA 1
ATOM 607 C C . TYR A 1 78 ? 1.272 -8.457 -5.737 1.00 74.12 78 TYR A C 1
ATOM 609 O O . TYR A 1 78 ? 0.713 -8.955 -4.765 1.00 74.12 78 TYR A O 1
ATOM 617 N N . TYR A 1 79 ? 1.054 -8.902 -6.982 1.00 74.00 79 TYR A N 1
ATOM 618 C CA . TYR A 1 79 ? 0.140 -10.014 -7.317 1.00 74.00 79 TYR A CA 1
ATOM 619 C C . TYR A 1 79 ? -1.262 -9.891 -6.689 1.00 74.00 79 TYR A C 1
ATOM 621 O O . TYR A 1 79 ? -1.817 -10.861 -6.176 1.00 74.00 79 TYR A O 1
ATOM 629 N N . ASN A 1 80 ? -1.846 -8.687 -6.730 1.00 74.31 80 ASN A N 1
ATOM 630 C CA . ASN A 1 80 ? -3.145 -8.366 -6.116 1.00 74.31 80 ASN A CA 1
ATOM 631 C C . ASN A 1 80 ? -3.175 -8.509 -4.585 1.00 74.31 80 ASN A C 1
ATOM 633 O O . ASN A 1 80 ? -4.242 -8.680 -3.995 1.00 74.31 80 ASN A O 1
ATOM 637 N N . GLN A 1 81 ? -2.015 -8.444 -3.934 1.00 76.69 81 GLN A N 1
ATOM 638 C CA . GLN A 1 81 ? -1.892 -8.517 -2.486 1.00 76.69 81 GLN A CA 1
ATOM 639 C C . GLN A 1 81 ? -1.140 -7.297 -1.981 1.00 76.69 81 GLN A C 1
ATOM 641 O O . GLN A 1 81 ? -0.046 -6.994 -2.459 1.00 76.69 81 GLN A O 1
ATOM 646 N N . LYS A 1 82 ? -1.715 -6.601 -0.999 1.00 79.00 82 LYS A N 1
ATOM 647 C CA . LYS A 1 82 ? -1.006 -5.516 -0.335 1.00 79.00 82 LYS A CA 1
ATOM 648 C C . LYS A 1 82 ? -0.054 -6.074 0.727 1.00 79.00 82 LYS A C 1
ATOM 650 O O . LYS A 1 82 ? -0.409 -6.959 1.505 1.00 79.00 82 LYS A O 1
ATOM 655 N N . LEU A 1 83 ? 1.180 -5.584 0.740 1.00 75.62 83 LEU A N 1
ATOM 656 C CA . LEU A 1 83 ? 2.232 -6.015 1.663 1.00 75.62 83 LEU A CA 1
ATOM 657 C C . LEU A 1 83 ? 1.911 -5.680 3.129 1.00 75.62 83 LEU A C 1
ATOM 659 O O . LEU A 1 83 ? 2.335 -6.404 4.029 1.00 75.62 83 LEU A O 1
ATOM 663 N N . ASP A 1 84 ? 1.142 -4.623 3.384 1.00 74.12 84 ASP A N 1
ATOM 664 C CA . ASP A 1 84 ? 0.660 -4.269 4.723 1.00 74.12 84 ASP A CA 1
ATOM 665 C C . ASP A 1 84 ? -0.322 -5.315 5.276 1.00 74.12 84 ASP A C 1
ATOM 667 O O . ASP A 1 84 ? -0.207 -5.695 6.439 1.00 74.12 84 ASP A O 1
ATOM 671 N N . ASP A 1 85 ? -1.203 -5.879 4.444 1.00 71.56 85 ASP A N 1
ATOM 672 C CA . ASP A 1 85 ? -2.104 -6.974 4.833 1.00 71.56 85 ASP A CA 1
ATOM 673 C C . ASP A 1 85 ? -1.315 -8.224 5.282 1.00 71.56 85 ASP A C 1
ATOM 675 O O . ASP A 1 85 ? -1.707 -8.912 6.236 1.00 71.56 85 ASP A O 1
ATOM 679 N N . TYR A 1 86 ? -0.163 -8.495 4.655 1.00 68.56 86 TYR A N 1
ATOM 680 C CA . TYR A 1 86 ? 0.769 -9.537 5.102 1.00 68.56 86 TYR A CA 1
ATOM 681 C C . TYR A 1 86 ? 1.451 -9.190 6.422 1.00 68.56 86 TYR A C 1
ATOM 683 O O . TYR A 1 86 ? 1.540 -10.050 7.298 1.00 68.56 86 TYR A O 1
ATOM 691 N N . GLY A 1 87 ? 1.906 -7.945 6.580 1.00 66.19 87 GLY A N 1
ATOM 692 C CA . GLY A 1 87 ? 2.476 -7.449 7.832 1.00 66.19 87 GLY A CA 1
ATOM 693 C C . GLY A 1 87 ? 1.493 -7.576 8.997 1.00 66.19 87 GLY A C 1
ATOM 694 O O . GLY A 1 87 ? 1.852 -8.094 10.049 1.00 66.19 87 GLY A O 1
ATOM 695 N N . ILE A 1 88 ? 0.227 -7.212 8.783 1.00 65.06 88 ILE A N 1
ATOM 696 C CA . ILE A 1 88 ? -0.864 -7.345 9.759 1.00 65.06 88 ILE A CA 1
ATOM 697 C C . ILE A 1 88 ? -1.157 -8.816 10.077 1.00 65.06 88 ILE A C 1
ATOM 699 O O . ILE A 1 88 ? -1.414 -9.162 11.228 1.00 65.06 88 ILE A O 1
ATOM 703 N N . SER A 1 89 ? -1.111 -9.695 9.075 1.00 62.28 89 SER A N 1
ATOM 704 C CA . SER A 1 89 ? -1.346 -11.131 9.271 1.00 62.28 89 SER A CA 1
ATOM 705 C C . SER A 1 89 ? -0.183 -11.824 9.998 1.00 62.28 89 SER A C 1
ATOM 707 O O . SER A 1 89 ? -0.409 -12.760 10.765 1.00 62.28 89 SER A O 1
ATOM 709 N N . GLY A 1 90 ? 1.053 -11.372 9.756 1.00 62.19 90 GLY A N 1
ATOM 710 C CA . GLY A 1 90 ? 2.290 -11.917 10.326 1.00 62.19 90 GLY A CA 1
ATOM 711 C C . GLY A 1 90 ? 2.657 -11.351 11.701 1.00 62.19 90 GLY A C 1
ATOM 712 O O . GLY A 1 90 ? 3.231 -12.071 12.521 1.00 62.19 90 GLY A O 1
ATOM 713 N N . CYS A 1 91 ? 2.278 -10.105 11.997 1.00 61.38 91 CYS A N 1
ATOM 714 C CA . CYS A 1 91 ? 2.198 -9.571 13.355 1.00 61.38 91 CYS A CA 1
ATOM 715 C C . CYS A 1 91 ? 1.035 -10.277 14.049 1.00 61.38 91 CYS A C 1
ATOM 717 O O . CYS A 1 91 ? -0.073 -9.749 14.075 1.00 61.38 91 CYS A O 1
ATOM 719 N N . GLY A 1 92 ? 1.297 -11.511 14.499 1.00 55.62 92 GLY A N 1
ATOM 720 C CA . GLY A 1 92 ? 0.321 -12.509 14.928 1.00 55.62 92 GLY A CA 1
ATOM 721 C C . GLY A 1 92 ? -0.958 -11.891 15.462 1.00 55.62 92 GLY A C 1
ATOM 722 O O . GLY A 1 92 ? -0.886 -11.078 16.381 1.00 55.62 92 GLY A O 1
ATOM 723 N N . GLN A 1 93 ? -2.084 -12.254 14.831 1.00 60.06 93 GLN A N 1
ATOM 724 C CA . GLN A 1 93 ? -3.419 -11.735 15.122 1.00 60.06 93 GLN A CA 1
ATOM 725 C C . GLN A 1 93 ? -3.522 -11.316 16.582 1.00 60.06 93 GLN A C 1
ATOM 727 O O . GLN A 1 93 ? -3.551 -12.179 17.460 1.00 60.06 93 GLN A O 1
ATOM 732 N N . ILE A 1 94 ? -3.517 -10.002 16.835 1.00 65.75 94 ILE A N 1
ATOM 733 C CA . ILE A 1 94 ? -3.717 -9.491 18.188 1.00 65.75 94 ILE A CA 1
ATOM 734 C C . ILE A 1 94 ? -5.002 -10.165 18.680 1.00 65.75 94 ILE A C 1
ATOM 736 O O . ILE A 1 94 ? -6.036 -10.000 18.015 1.00 65.75 94 ILE A O 1
ATOM 740 N N . PRO A 1 95 ? -4.943 -10.979 19.750 1.00 73.00 95 PRO A N 1
ATOM 741 C CA . PRO A 1 95 ? -6.101 -11.726 20.193 1.00 73.00 95 PRO A CA 1
ATOM 742 C C . PRO A 1 95 ? -7.257 -10.751 20.410 1.00 73.00 95 PRO A C 1
ATOM 744 O O . PRO A 1 95 ? -7.100 -9.670 20.980 1.00 73.00 95 PRO A O 1
ATOM 747 N N . CYS A 1 96 ? -8.415 -11.101 19.854 1.00 85.25 96 CYS A N 1
ATOM 748 C CA . CYS A 1 96 ? -9.636 -10.317 19.989 1.00 85.25 96 CYS A CA 1
ATOM 749 C C . CYS A 1 96 ? -10.184 -10.503 21.406 1.00 85.25 96 CYS A C 1
ATOM 751 O O . CYS A 1 96 ? -11.094 -11.297 21.656 1.00 85.25 96 CYS A O 1
ATOM 753 N N . GLU A 1 97 ? -9.595 -9.781 22.345 1.00 90.06 97 GLU A N 1
ATOM 754 C CA . GLU A 1 97 ? -9.967 -9.823 23.747 1.00 90.06 97 GLU A CA 1
ATOM 755 C C . GLU A 1 97 ? -9.926 -8.435 24.376 1.00 90.06 97 GLU A C 1
ATOM 757 O O . GLU A 1 97 ? -9.334 -7.491 23.847 1.00 90.06 97 GLU A O 1
ATOM 762 N N . ASP A 1 98 ? -10.630 -8.318 25.495 1.00 91.88 98 ASP A N 1
ATOM 763 C CA . ASP A 1 98 ? -10.515 -7.163 26.365 1.00 91.88 98 ASP A CA 1
ATOM 764 C C . ASP A 1 98 ? -9.427 -7.474 27.387 1.00 91.88 98 ASP A C 1
ATOM 766 O O . ASP A 1 98 ? -9.485 -8.486 28.086 1.00 91.88 98 ASP A O 1
ATOM 770 N N . VAL A 1 99 ? -8.418 -6.614 27.430 1.00 91.50 99 VAL A N 1
ATOM 771 C CA . VAL A 1 99 ? -7.288 -6.706 28.357 1.00 91.50 99 VAL A CA 1
ATOM 772 C C . VAL A 1 99 ? -7.594 -5.935 29.644 1.00 91.50 99 VAL A C 1
ATOM 774 O O . VAL A 1 99 ? -7.100 -6.287 30.711 1.00 91.50 99 VAL A O 1
ATOM 777 N N . ASP A 1 100 ? -8.405 -4.879 29.550 1.00 90.50 100 ASP A N 1
ATOM 778 C CA . ASP A 1 100 ? -8.825 -4.058 30.687 1.00 90.50 100 ASP A CA 1
ATOM 779 C C . ASP A 1 100 ? -10.167 -4.566 31.248 1.00 90.50 100 ASP A C 1
ATOM 781 O O . ASP A 1 100 ? -11.088 -4.928 30.512 1.00 90.50 100 ASP A O 1
ATOM 785 N N . THR A 1 101 ? -10.290 -4.607 32.573 1.00 92.62 101 THR A N 1
ATOM 786 C CA . THR A 1 101 ? -11.507 -5.047 33.266 1.00 92.62 101 THR A CA 1
ATOM 787 C C . THR A 1 101 ? -12.656 -4.049 33.129 1.00 92.62 101 THR A C 1
ATOM 789 O O . THR A 1 101 ? -13.820 -4.431 33.248 1.00 92.62 101 THR A O 1
ATOM 792 N N . ASP A 1 102 ? -12.353 -2.782 32.838 1.00 93.38 102 ASP A N 1
ATOM 793 C CA . ASP A 1 102 ? -13.328 -1.687 32.832 1.00 93.38 102 ASP A CA 1
ATOM 794 C C . ASP A 1 102 ? -13.912 -1.394 31.444 1.00 93.38 102 ASP A C 1
ATOM 796 O O . ASP A 1 102 ? -14.591 -0.380 31.241 1.00 93.38 102 ASP A O 1
ATOM 800 N N . CYS A 1 103 ? -13.684 -2.270 30.465 1.00 92.56 103 CYS A N 1
ATOM 801 C CA . CYS A 1 103 ? -14.133 -2.048 29.093 1.00 92.56 103 CYS A CA 1
ATOM 802 C C . CYS A 1 103 ? -15.650 -1.863 28.968 1.00 92.56 103 CYS A C 1
ATOM 804 O O . CYS A 1 103 ? -16.098 -1.005 28.206 1.00 92.56 103 CYS A O 1
ATOM 806 N N . ALA A 1 104 ? -16.442 -2.556 29.793 1.00 93.75 104 ALA A N 1
ATOM 807 C CA . ALA A 1 104 ? -17.892 -2.368 29.863 1.00 93.75 104 ALA A CA 1
ATOM 808 C C . ALA A 1 104 ? -18.293 -0.930 30.256 1.00 93.75 104 ALA A C 1
ATOM 810 O O . ALA A 1 104 ? -19.254 -0.374 29.721 1.00 93.75 104 ALA A O 1
ATOM 811 N N . SER A 1 105 ? -17.529 -0.295 31.146 1.00 92.69 105 SER A N 1
ATOM 812 C CA . SER A 1 105 ? -17.766 1.082 31.598 1.00 92.69 105 SER A CA 1
ATOM 813 C C . SER A 1 105 ? -17.298 2.123 30.575 1.00 92.69 105 SER A C 1
ATOM 815 O O . SER A 1 105 ? -17.808 3.245 30.549 1.00 92.69 105 SER A O 1
ATOM 817 N N . LYS A 1 106 ? -16.351 1.754 29.703 1.00 92.44 106 LYS A N 1
ATOM 818 C CA . LYS A 1 106 ? -15.722 2.628 28.699 1.00 92.44 106 LYS A CA 1
ATOM 819 C C . LYS A 1 106 ? -16.346 2.513 27.301 1.00 92.44 106 LYS A C 1
ATOM 821 O O . LYS A 1 106 ? -15.861 3.156 26.378 1.00 92.44 106 LYS A O 1
ATOM 826 N N . ILE A 1 107 ? -17.463 1.793 27.135 1.00 93.19 107 ILE A N 1
ATOM 827 C CA . ILE A 1 107 ? -18.148 1.610 25.835 1.00 93.19 107 ILE A CA 1
ATOM 828 C C . ILE A 1 107 ? -18.432 2.939 25.108 1.00 93.19 107 ILE A C 1
ATOM 830 O O . ILE A 1 107 ? -18.404 3.013 23.879 1.00 93.19 107 ILE A O 1
ATOM 834 N N . LYS A 1 108 ? -18.693 4.018 25.853 1.00 93.12 108 LYS A N 1
ATOM 835 C CA . LYS A 1 108 ? -18.934 5.351 25.274 1.00 93.12 108 LYS A CA 1
ATOM 836 C C . LYS A 1 108 ? -17.708 5.899 24.537 1.00 93.12 108 LYS A C 1
ATOM 838 O O . LYS A 1 108 ? -17.865 6.573 23.521 1.00 93.12 108 LYS A O 1
ATOM 843 N N . GLU A 1 109 ? -16.511 5.551 24.999 1.00 93.69 109 GLU A N 1
ATOM 844 C CA . GLU A 1 109 ? -15.246 5.983 24.408 1.00 93.69 109 GLU A CA 1
ATOM 845 C C . GLU A 1 109 ? -14.897 5.212 23.130 1.00 93.69 109 GLU A C 1
ATOM 847 O O . GLU A 1 109 ? -14.099 5.700 22.336 1.00 93.69 109 GLU A O 1
ATOM 852 N N . CYS A 1 110 ? -15.543 4.071 22.848 1.00 91.56 110 CYS A N 1
ATOM 853 C CA . CYS A 1 110 ? -15.347 3.331 21.594 1.00 91.56 110 CYS A CA 1
ATOM 854 C C . CYS A 1 110 ? -15.641 4.183 20.346 1.00 91.56 110 CYS A C 1
ATOM 856 O O . CYS A 1 110 ? -15.082 3.938 19.279 1.00 91.56 110 CYS A O 1
ATOM 858 N N . LYS A 1 111 ? -16.530 5.181 20.466 1.00 91.25 111 LYS A N 1
ATOM 859 C CA . LYS A 1 111 ? -16.879 6.111 19.377 1.00 91.25 111 LYS A CA 1
ATOM 860 C C . LYS A 1 111 ? -16.028 7.382 19.375 1.00 91.25 111 LYS A C 1
ATOM 862 O O . LYS A 1 111 ? -16.124 8.171 18.439 1.00 91.25 111 LYS A O 1
ATOM 867 N N . ASN A 1 112 ? -15.229 7.601 20.416 1.00 92.62 112 ASN A N 1
ATOM 868 C CA . ASN A 1 112 ? -14.389 8.776 20.550 1.00 92.62 112 ASN A CA 1
ATOM 869 C C . ASN A 1 112 ? -13.074 8.545 19.796 1.00 92.62 112 ASN A C 1
ATOM 871 O O . ASN A 1 112 ? -12.269 7.695 20.176 1.00 92.62 112 ASN A O 1
ATOM 875 N N . SER A 1 113 ? -12.846 9.306 18.724 1.00 90.50 113 SER A N 1
ATOM 876 C CA . SER A 1 113 ? -11.653 9.165 17.880 1.00 90.50 113 SER A CA 1
ATOM 877 C C . SER A 1 113 ? -10.350 9.346 18.660 1.00 90.50 113 SER A C 1
ATOM 879 O O . SER A 1 113 ? -9.368 8.676 18.351 1.00 90.50 113 SER A O 1
ATOM 881 N N . LEU A 1 114 ? -10.356 10.179 19.708 1.00 91.88 114 LEU A N 1
ATOM 882 C CA . LEU A 1 114 ? -9.193 10.414 20.564 1.00 91.88 114 LEU A CA 1
ATOM 883 C C . LEU A 1 114 ? -8.815 9.169 21.383 1.00 91.88 114 LEU A C 1
ATOM 885 O O . LEU A 1 114 ? -7.638 8.901 21.605 1.00 91.88 114 LEU A O 1
ATOM 889 N N . TYR A 1 115 ? -9.812 8.394 21.818 1.00 91.19 115 TYR A N 1
ATOM 890 C CA . TYR A 1 115 ? -9.613 7.183 22.619 1.00 91.19 115 TYR A CA 1
ATOM 891 C C . TYR A 1 115 ? -9.529 5.913 21.779 1.00 91.19 115 TYR A C 1
ATOM 893 O O . TYR A 1 115 ? -9.218 4.851 22.318 1.00 91.19 115 TYR A O 1
ATOM 901 N N . LYS A 1 116 ? -9.741 6.001 20.462 1.00 89.56 116 LYS A N 1
ATOM 902 C CA . LYS A 1 116 ? -9.706 4.850 19.559 1.00 89.56 116 LYS A CA 1
ATOM 903 C C . LYS A 1 116 ? -8.422 4.012 19.686 1.00 89.56 116 LYS A C 1
ATOM 905 O O . LYS A 1 116 ? -8.568 2.804 19.852 1.00 89.56 116 LYS A O 1
ATOM 910 N N . PRO A 1 117 ? -7.197 4.581 19.732 1.00 89.94 117 PRO A N 1
ATOM 911 C CA . PRO A 1 117 ? -5.978 3.782 19.907 1.00 89.94 117 PRO A CA 1
ATOM 912 C C . PRO A 1 117 ? -5.954 3.011 21.235 1.00 89.94 117 PRO A C 1
ATOM 914 O O . PRO A 1 117 ? -5.522 1.862 21.298 1.00 89.94 117 PRO A O 1
ATOM 917 N N . VAL A 1 118 ? -6.476 3.622 22.303 1.00 91.50 118 VAL A N 1
ATOM 918 C CA . VAL A 1 118 ? -6.585 2.995 23.628 1.00 91.50 118 VAL A CA 1
ATOM 919 C C . VAL A 1 118 ? -7.611 1.862 23.590 1.00 91.50 118 VAL A C 1
ATOM 921 O O . VAL A 1 118 ? -7.330 0.760 24.053 1.00 91.50 118 VAL A O 1
ATOM 924 N N . MET A 1 119 ? -8.776 2.090 22.980 1.00 92.31 119 MET A N 1
ATOM 925 C CA . MET A 1 119 ? -9.822 1.073 22.844 1.00 92.31 119 MET A CA 1
ATOM 926 C C . MET A 1 119 ? -9.374 -0.101 21.968 1.00 92.31 119 MET A C 1
ATOM 928 O O . MET A 1 119 ? -9.632 -1.250 22.315 1.00 92.31 119 MET A O 1
ATOM 932 N N . CYS A 1 120 ? -8.635 0.168 20.891 1.00 89.31 120 CYS A N 1
ATOM 933 C CA . CYS A 1 120 ? -8.009 -0.850 20.050 1.00 89.31 120 CYS A CA 1
ATOM 934 C C . CYS A 1 120 ? -7.033 -1.740 20.829 1.00 89.31 120 CYS A C 1
ATOM 936 O O . CYS A 1 120 ? -6.936 -2.931 20.550 1.00 89.31 120 CYS A O 1
ATOM 938 N N . LYS A 1 121 ? -6.316 -1.174 21.805 1.00 88.19 121 LYS A N 1
ATOM 939 C CA . LYS A 1 121 ? -5.310 -1.899 22.585 1.00 88.19 121 LYS A CA 1
ATOM 940 C C . LYS A 1 121 ? -5.897 -2.681 23.760 1.00 88.19 121 LYS A C 1
ATOM 942 O O . LYS A 1 121 ? -5.397 -3.756 24.066 1.00 88.19 121 LYS A O 1
ATOM 947 N N . TYR A 1 122 ? -6.916 -2.138 24.425 1.00 91.75 122 TYR A N 1
ATOM 948 C CA . TYR A 1 122 ? -7.368 -2.656 25.720 1.00 91.75 122 TYR A CA 1
ATOM 949 C C . TYR A 1 122 ? -8.807 -3.171 25.742 1.00 91.75 122 TYR A C 1
ATOM 951 O O . TYR A 1 122 ? -9.105 -4.037 26.556 1.00 91.75 122 TYR A O 1
ATOM 959 N N . CYS A 1 123 ? -9.686 -2.672 24.869 1.00 94.00 123 CYS A N 1
ATOM 960 C CA . CYS A 1 123 ? -11.132 -2.932 24.916 1.00 94.00 123 CYS A CA 1
ATOM 961 C C . CYS A 1 123 ? -11.696 -3.360 23.564 1.00 94.00 123 CYS A C 1
ATOM 963 O O . CYS A 1 123 ? -12.793 -2.973 23.147 1.00 94.00 123 CYS A O 1
ATOM 965 N N . ARG A 1 124 ? -10.896 -4.123 22.830 1.00 91.19 124 ARG A N 1
ATOM 966 C CA . ARG A 1 124 ? -11.107 -4.365 21.413 1.00 91.19 124 ARG A CA 1
ATOM 967 C C . ARG A 1 124 ? -12.349 -5.212 21.149 1.00 91.19 124 ARG A C 1
ATOM 969 O O . ARG A 1 124 ? -13.050 -4.973 20.166 1.00 91.19 124 ARG A O 1
ATOM 976 N N . LYS A 1 125 ? -12.650 -6.160 22.037 1.00 92.06 125 LYS A N 1
ATOM 977 C CA . LYS A 1 125 ? -13.828 -7.024 21.941 1.00 92.06 125 LYS A CA 1
ATOM 978 C C . LYS A 1 125 ? -15.088 -6.269 22.358 1.00 92.06 125 LYS A C 1
ATOM 980 O O . LYS A 1 125 ? -16.049 -6.250 21.596 1.00 92.06 125 LYS A O 1
ATOM 985 N N . SER A 1 126 ? -15.058 -5.573 23.494 1.00 93.81 126 SER A N 1
ATOM 986 C CA . SER A 1 126 ? -16.172 -4.743 23.977 1.00 93.81 126 SER A CA 1
ATOM 987 C C . SER A 1 126 ? -16.560 -3.635 22.993 1.00 93.81 126 SER A C 1
ATOM 989 O O . SER A 1 126 ? -17.739 -3.314 22.850 1.00 93.81 126 SER A O 1
ATOM 991 N N . CYS A 1 127 ? -15.584 -3.069 22.279 1.00 92.44 127 CYS A N 1
ATOM 992 C CA . CYS A 1 127 ? -15.820 -2.042 21.268 1.00 92.44 127 CYS A CA 1
ATOM 993 C C . CYS A 1 127 ? -16.127 -2.590 19.859 1.00 92.44 127 CYS A C 1
ATOM 995 O O . CYS A 1 127 ? -16.305 -1.788 18.944 1.00 92.44 127 CYS A O 1
ATOM 997 N N . ASN A 1 128 ? -16.188 -3.914 19.654 1.00 91.31 128 ASN A N 1
ATOM 998 C CA . ASN A 1 128 ? -16.315 -4.548 18.329 1.00 91.31 128 ASN A CA 1
ATOM 999 C C . ASN A 1 128 ? -15.242 -4.094 17.313 1.00 91.31 128 ASN A C 1
ATOM 1001 O O . ASN A 1 128 ? -15.500 -3.975 16.118 1.00 91.31 128 ASN A O 1
ATOM 1005 N N . LEU A 1 129 ? -14.015 -3.866 17.781 1.00 89.25 129 LEU A N 1
ATOM 1006 C CA . LEU A 1 129 ? -12.874 -3.398 16.985 1.00 89.25 129 LEU A CA 1
ATOM 1007 C C . LEU A 1 129 ? -11.950 -4.540 16.532 1.00 89.25 129 LEU A C 1
ATOM 1009 O O . LEU A 1 129 ? -10.842 -4.321 16.045 1.00 89.25 129 LEU A O 1
ATOM 1013 N N . CYS A 1 130 ? -12.366 -5.792 16.702 1.00 84.88 130 CYS A N 1
ATOM 1014 C CA . CYS A 1 130 ? -11.530 -6.945 16.374 1.00 84.88 130 CYS A CA 1
ATOM 1015 C C . CYS A 1 130 ? -11.188 -7.052 14.888 1.00 84.88 130 CYS A C 1
ATOM 1017 O O . CYS A 1 130 ? -10.103 -7.514 14.555 1.00 84.88 130 CYS A O 1
ATOM 1019 N N . THR A 1 131 ? -12.055 -6.556 14.013 1.00 79.50 131 THR A N 1
ATOM 1020 C CA . THR A 1 131 ? -11.835 -6.517 12.562 1.00 79.50 131 THR A CA 1
ATOM 1021 C C . THR A 1 131 ? -11.569 -5.103 12.043 1.00 79.50 131 THR A C 1
ATOM 1023 O O . THR A 1 131 ? -11.521 -4.899 10.832 1.00 79.50 131 THR A O 1
ATOM 1026 N N . ASP A 1 132 ? -11.430 -4.109 12.927 1.00 82.88 132 ASP A N 1
ATOM 1027 C CA . ASP A 1 132 ? -11.167 -2.731 12.517 1.00 82.88 132 ASP A CA 1
ATOM 1028 C C . ASP A 1 132 ? -9.682 -2.578 12.148 1.00 82.88 132 ASP A C 1
ATOM 1030 O O . ASP A 1 132 ? -8.804 -2.627 13.012 1.00 82.88 132 ASP A O 1
ATOM 1034 N N . ARG A 1 133 ? -9.402 -2.379 10.851 1.00 75.75 133 ARG A N 1
ATOM 1035 C CA . ARG A 1 133 ? -8.039 -2.188 10.321 1.00 75.75 133 ARG A CA 1
ATOM 1036 C C . ARG A 1 133 ? -7.323 -0.980 10.932 1.00 75.75 133 ARG A C 1
ATOM 1038 O O . ARG A 1 133 ? -6.106 -0.999 11.056 1.00 75.75 133 ARG A O 1
ATOM 1045 N N . SER A 1 134 ? -8.051 0.039 11.385 1.00 77.50 134 SER A N 1
ATOM 1046 C CA . SER A 1 134 ? -7.428 1.208 12.022 1.00 77.50 134 SER A CA 1
ATOM 1047 C C . SER A 1 134 ? -6.819 0.916 13.398 1.00 77.50 134 SER A C 1
ATOM 1049 O O . SER A 1 134 ? -6.104 1.758 13.928 1.00 77.50 134 SER A O 1
ATOM 1051 N N . CYS A 1 135 ? -7.064 -0.268 13.967 1.00 76.25 135 CYS A N 1
ATOM 1052 C CA . CYS A 1 135 ? -6.389 -0.736 15.176 1.00 76.25 135 CYS A CA 1
ATOM 1053 C C . CYS A 1 135 ? -4.994 -1.330 14.928 1.00 76.25 135 CYS A C 1
ATOM 1055 O O . CYS A 1 135 ? -4.358 -1.767 15.885 1.00 76.25 135 CYS A O 1
ATOM 1057 N N . TYR A 1 136 ? -4.546 -1.389 13.671 1.00 69.69 136 TYR A N 1
ATOM 1058 C CA . TYR A 1 136 ? -3.260 -1.964 13.272 1.00 69.69 136 TYR A CA 1
ATOM 1059 C C . TYR A 1 136 ? -2.281 -0.929 12.686 1.00 69.69 136 TYR A C 1
ATOM 1061 O O . TYR A 1 136 ? -1.194 -1.320 12.267 1.00 69.69 136 TYR A O 1
ATOM 1069 N N . ASN A 1 137 ? -2.672 0.353 12.659 1.00 57.84 137 ASN A N 1
ATOM 1070 C CA . ASN A 1 137 ? -1.873 1.479 12.159 1.00 57.84 137 ASN A CA 1
ATOM 1071 C C . ASN A 1 137 ? -1.101 2.183 13.276 1.00 57.84 137 ASN A C 1
ATOM 1073 O O . ASN A 1 137 ? -1.684 2.354 14.373 1.00 57.84 137 ASN A O 1
#

pLDDT: mean 72.28, std 14.82, range [27.69, 94.0]

InterPro domains:
  IPR003582 ShKT domain [PF01549] (95-130)
  IPR003582 ShKT domain [PS51670] (96-130)
  IPR003582 ShKT domain [SM00254] (95-131)
  IPR029058 Alpha/Beta hydrolase fold [G3DSA:3.40.50.1820] (2-84)

Solvent-accessible surface area (backbone atoms only — not comparable to full-atom values): 8394 Å² total; per-residue (Å²): 128,85,82,85,66,83,72,83,69,83,47,56,72,81,59,87,95,58,91,80,57,61,32,69,45,79,45,66,86,55,94,55,69,58,58,51,93,82,62,52,45,75,42,61,57,66,33,24,77,40,68,84,46,82,63,55,55,52,73,67,56,43,43,70,50,52,68,40,76,62,17,54,53,41,79,38,34,55,74,68,37,50,53,64,63,50,51,53,60,66,54,61,69,74,73,72,43,56,75,45,91,57,31,83,81,44,50,77,43,54,78,34,77,88,42,33,69,56,30,44,70,26,17,11,44,74,55,69,38,66,82,44,68,78,61,77,112

Foldseek 3Di:
DPPPDPPPPPQAPDDPPDDAAQLWDKAAPDLPLADDVPRIDIAHSGHRDGCVGPVVDDPVNCCVCCVDVSNVSSVQRDNNDGVVVVVCVVVPQPPQDAQDPCLLVCLVCLPPPVCVQVCLNHVCNSSVNSVPPVNVD